Protein AF-A0A7S3NF48-F1 (afdb_monomer_lite)

Radius of gyration: 20.74 Å; chains: 1; bounding box: 50×30×53 Å

Foldseek 3Di:
DVLVVVLVVLVVVLVVCVVVVHDPPVSVVSVVVSVVSVVVVVLVVLCVDPVSVVVSVVVVVVVVVCPVVVVVVLVVLLVQLVVLQVVQVVDPPPDRPQDPDSVSSSVQSVCVVVVNPD

Organism: NCBI:txid151035

pLDDT: mean 82.54, std 8.59, range [55.53, 95.12]

Sequence (118 aa):
NMVDLMSLLFNLIIIIADLAGMYEQDLTSLMGIAVLFVWLKLFYFGRIFLSTAAMIRMVIEITYDMKYFLLILLLAIAGFGNCYYILASTDTSGGFFTGSTFWNAFIYSYNQSLGNFD

Secondary structure (DSSP, 8-state):
-HHHHHHHHHHHHHHHHHHTT--HHHHHHHHHHHHHHHHHHHHHHHTTSHHHHHHHHHHHHHHHHHHHHHHHHHHHHHHHHHHHHHHHHH--SSS-TT-SSHHHHHHHHHHHHTT---

Structure (mmCIF, N/CA/C/O backbone):
data_AF-A0A7S3NF48-F1
#
_entry.id   AF-A0A7S3NF48-F1
#
loop_
_atom_site.group_PDB
_atom_site.id
_atom_site.type_symbol
_atom_site.label_atom_id
_atom_site.label_alt_id
_atom_site.label_comp_id
_atom_site.label_asym_id
_atom_site.label_entity_id
_atom_site.label_seq_id
_atom_site.pdbx_PDB_ins_code
_atom_site.Cartn_x
_atom_site.Cartn_y
_atom_site.Cartn_z
_atom_site.occupancy
_atom_site.B_iso_or_equiv
_atom_site.auth_seq_id
_atom_site.auth_comp_id
_atom_site.auth_asym_id
_atom_site.auth_atom_id
_atom_site.pdbx_PDB_model_num
ATOM 1 N N . ASN A 1 1 ? -16.454 4.860 9.060 1.00 66.31 1 ASN A N 1
ATOM 2 C CA . ASN A 1 1 ? -16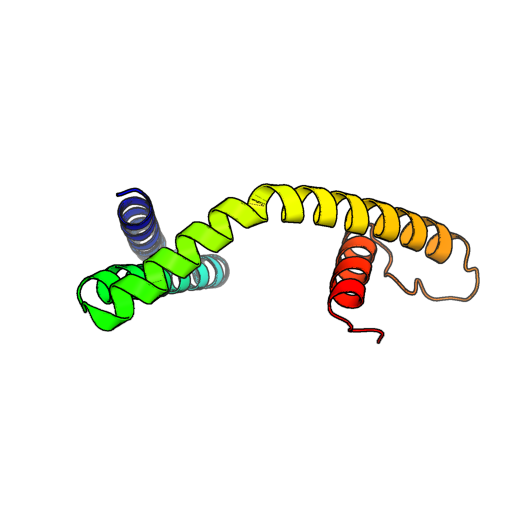.776 3.431 8.874 1.00 66.31 1 ASN A CA 1
ATOM 3 C C . ASN A 1 1 ? -16.634 3.025 7.397 1.00 66.31 1 ASN A C 1
ATOM 5 O O . ASN A 1 1 ? -17.557 2.466 6.826 1.00 66.31 1 ASN A O 1
ATOM 9 N N . MET A 1 2 ? -15.510 3.355 6.738 1.00 74.19 2 MET A N 1
ATOM 10 C CA . MET A 1 2 ? -15.376 3.153 5.280 1.00 74.19 2 MET A CA 1
ATOM 11 C C . MET A 1 2 ? -14.974 1.718 4.921 1.00 74.19 2 MET A C 1
ATOM 13 O O . MET A 1 2 ? -15.533 1.154 3.994 1.00 74.19 2 MET A O 1
ATOM 17 N N . VAL A 1 3 ? -14.072 1.096 5.690 1.00 74.38 3 VAL A N 1
ATOM 18 C CA . VAL A 1 3 ? -13.641 -0.301 5.469 1.00 74.38 3 VAL A CA 1
ATOM 19 C C . VAL A 1 3 ? -14.810 -1.286 5.597 1.00 74.38 3 VAL A C 1
ATOM 21 O O . VAL A 1 3 ? -14.917 -2.230 4.823 1.00 74.38 3 VAL A O 1
ATOM 24 N N . ASP A 1 4 ? -15.722 -1.030 6.533 1.00 77.00 4 ASP A N 1
ATOM 25 C CA . ASP A 1 4 ? -16.916 -1.850 6.749 1.00 77.00 4 ASP A CA 1
ATOM 26 C C . ASP A 1 4 ? -17.918 -1.728 5.587 1.00 77.00 4 ASP A C 1
ATOM 28 O O . ASP A 1 4 ? -18.419 -2.732 5.086 1.00 77.00 4 ASP A O 1
ATOM 32 N N . LEU A 1 5 ? -18.127 -0.503 5.086 1.00 79.69 5 LEU A N 1
ATOM 33 C CA . LEU A 1 5 ? -18.945 -0.242 3.899 1.00 79.69 5 LEU A CA 1
ATOM 34 C C . LEU A 1 5 ? -18.374 -0.950 2.660 1.00 79.69 5 LEU A C 1
ATOM 36 O O . LEU A 1 5 ? -19.122 -1.578 1.918 1.00 79.69 5 LEU A O 1
ATOM 40 N N . MET A 1 6 ? -17.052 -0.892 2.463 1.00 79.50 6 MET A N 1
ATOM 41 C CA . MET A 1 6 ? -16.389 -1.569 1.343 1.00 79.50 6 MET A CA 1
ATOM 42 C C . MET A 1 6 ? -16.556 -3.088 1.441 1.00 79.50 6 MET A C 1
ATOM 44 O O . MET A 1 6 ? -16.927 -3.723 0.460 1.00 79.50 6 MET A O 1
ATOM 48 N N . SER A 1 7 ? -16.357 -3.674 2.626 1.00 81.00 7 SER A N 1
ATOM 49 C CA . SER A 1 7 ? -16.541 -5.116 2.834 1.00 81.00 7 SER A CA 1
ATOM 50 C C . SER A 1 7 ? -17.983 -5.565 2.559 1.00 81.00 7 SER A C 1
ATOM 52 O O . SER A 1 7 ? -18.187 -6.589 1.908 1.00 81.00 7 SER A O 1
ATOM 54 N N . LEU A 1 8 ? -18.984 -4.791 2.991 1.00 82.50 8 LEU A N 1
ATOM 55 C CA . LEU A 1 8 ? -20.395 -5.072 2.703 1.00 82.50 8 LEU A CA 1
ATOM 56 C C . LEU A 1 8 ? -20.707 -4.987 1.204 1.00 82.50 8 LEU A C 1
ATOM 58 O O . LEU A 1 8 ? -21.354 -5.887 0.672 1.00 82.50 8 LEU A O 1
ATOM 62 N N . LEU A 1 9 ? -20.217 -3.951 0.517 1.00 83.94 9 LEU A N 1
ATOM 63 C CA . LEU A 1 9 ? -20.427 -3.781 -0.923 1.00 83.94 9 LEU A CA 1
ATOM 64 C C . LEU A 1 9 ? -19.779 -4.912 -1.731 1.00 83.94 9 LEU A C 1
ATOM 66 O O . LEU A 1 9 ? -20.430 -5.469 -2.608 1.00 83.94 9 LEU A O 1
ATOM 70 N N . PHE A 1 10 ? -18.543 -5.303 -1.409 1.00 82.25 10 PHE A N 1
ATOM 71 C CA . PHE A 1 10 ? -17.850 -6.387 -2.114 1.00 82.25 10 PHE A CA 1
ATOM 72 C C . PHE A 1 10 ? -18.547 -7.741 -1.947 1.00 82.25 10 PHE A C 1
ATOM 74 O O . PHE A 1 10 ? -18.748 -8.442 -2.935 1.00 82.25 10 PHE A O 1
ATOM 81 N N . ASN A 1 11 ? -18.968 -8.095 -0.729 1.00 83.44 11 ASN A N 1
ATOM 82 C CA . ASN A 1 11 ? -19.701 -9.346 -0.505 1.00 83.44 11 ASN A CA 1
ATOM 83 C C . ASN A 1 11 ? -21.063 -9.345 -1.218 1.00 83.44 11 ASN A C 1
ATOM 85 O O . ASN A 1 11 ? -21.469 -10.361 -1.773 1.00 83.44 11 ASN A O 1
ATOM 89 N N . LEU A 1 12 ? -21.750 -8.200 -1.251 1.00 84.62 12 LEU A N 1
ATOM 90 C CA . LEU A 1 12 ? -23.035 -8.065 -1.935 1.00 84.62 12 LEU A CA 1
ATOM 91 C C . LEU A 1 12 ? -22.884 -8.182 -3.461 1.00 84.62 12 LEU A C 1
ATOM 93 O O . LEU A 1 12 ? -23.688 -8.858 -4.098 1.00 84.62 12 LEU A O 1
ATOM 97 N N . ILE A 1 13 ? -21.829 -7.598 -4.039 1.00 85.12 13 ILE A N 1
ATOM 98 C CA . ILE A 1 13 ? -21.501 -7.745 -5.466 1.00 85.12 13 ILE A CA 1
ATOM 99 C C . ILE A 1 13 ? -21.207 -9.209 -5.811 1.00 85.12 13 ILE A C 1
ATOM 101 O O . ILE A 1 13 ? -21.704 -9.690 -6.824 1.00 85.12 13 ILE A O 1
ATOM 105 N N . ILE A 1 14 ? -20.459 -9.925 -4.963 1.00 85.06 14 ILE A N 1
ATOM 106 C CA . ILE A 1 14 ? -20.172 -11.355 -5.164 1.00 85.06 14 ILE A CA 1
ATOM 107 C C . ILE A 1 14 ? -21.469 -12.167 -5.198 1.00 85.06 14 ILE A C 1
ATOM 109 O O . ILE A 1 14 ? -21.667 -12.940 -6.127 1.00 85.06 14 ILE A O 1
ATOM 113 N N . ILE A 1 15 ? -22.374 -11.956 -4.237 1.00 84.38 15 ILE A N 1
ATOM 114 C CA . ILE A 1 15 ? -23.649 -12.691 -4.169 1.00 84.38 15 ILE A CA 1
ATOM 115 C C . ILE A 1 15 ? -24.530 -12.396 -5.392 1.00 84.38 15 ILE A C 1
ATOM 117 O O . ILE A 1 15 ? -25.161 -13.303 -5.927 1.00 84.38 15 ILE A O 1
ATOM 121 N N . ILE A 1 16 ? -24.576 -11.143 -5.861 1.00 85.44 16 ILE A N 1
ATOM 122 C CA . ILE A 1 16 ? -25.340 -10.785 -7.068 1.00 85.44 16 ILE A CA 1
ATOM 123 C C . ILE A 1 16 ? -24.726 -11.423 -8.320 1.00 85.44 16 ILE A C 1
ATOM 125 O O . ILE A 1 16 ? -25.463 -11.921 -9.168 1.00 85.44 16 ILE A O 1
ATOM 129 N N . ALA A 1 17 ? -23.400 -11.406 -8.447 1.00 83.94 17 ALA A N 1
ATOM 130 C CA . ALA A 1 17 ? -22.697 -11.979 -9.593 1.00 83.94 17 ALA A CA 1
ATOM 131 C C . ALA A 1 17 ? -22.811 -13.514 -9.640 1.00 83.94 17 ALA A C 1
ATOM 133 O O . ALA A 1 17 ? -22.960 -14.077 -10.726 1.00 83.94 17 ALA A O 1
ATOM 134 N N . ASP A 1 18 ? -22.823 -14.164 -8.474 1.00 83.56 18 ASP A N 1
ATOM 135 C CA . ASP A 1 18 ? -23.105 -15.595 -8.322 1.00 83.56 18 ASP A CA 1
ATOM 136 C C . ASP A 1 18 ? -24.551 -15.923 -8.740 1.00 83.56 18 ASP A C 1
ATOM 138 O O . ASP A 1 18 ? -24.787 -16.801 -9.569 1.00 83.56 18 ASP A O 1
ATOM 142 N N . LEU A 1 19 ? -25.530 -15.126 -8.286 1.00 84.25 19 LEU A N 1
ATOM 143 C CA . LEU A 1 19 ? -26.941 -15.283 -8.667 1.00 84.25 19 LEU A CA 1
ATOM 144 C C . LEU A 1 19 ? -27.188 -15.052 -10.173 1.00 84.25 19 LEU A C 1
ATOM 146 O O . LEU A 1 19 ? -28.093 -15.651 -10.753 1.00 84.25 19 LEU A O 1
ATOM 150 N N . ALA A 1 20 ? -26.403 -14.179 -10.808 1.00 85.00 20 ALA A N 1
ATOM 151 C CA . ALA A 1 20 ? -26.490 -13.872 -12.235 1.00 85.00 20 ALA A CA 1
ATOM 152 C C . ALA A 1 20 ? -25.824 -14.930 -13.141 1.00 85.00 20 ALA A C 1
ATOM 154 O O . ALA A 1 20 ? -25.919 -14.816 -14.364 1.00 85.00 20 ALA A O 1
ATOM 155 N N . GLY A 1 21 ? -25.164 -15.946 -12.570 1.00 78.44 21 GLY A N 1
ATOM 156 C CA . GLY A 1 21 ? -24.517 -17.024 -13.322 1.00 78.44 21 GLY A CA 1
ATOM 157 C C . GLY A 1 21 ? -23.259 -16.588 -14.079 1.00 78.44 21 GLY A C 1
ATOM 158 O O . GLY A 1 21 ? -22.978 -17.118 -15.155 1.00 78.44 21 GLY A O 1
ATOM 159 N N . MET A 1 22 ? -22.522 -15.595 -13.565 1.00 76.38 22 MET A N 1
ATOM 160 C CA . MET A 1 22 ? -21.254 -15.167 -14.167 1.00 76.38 22 MET A CA 1
ATOM 161 C C . MET A 1 22 ? -20.172 -16.259 -14.048 1.00 76.38 22 MET A C 1
ATOM 163 O O . MET A 1 22 ? -20.166 -17.045 -13.107 1.00 76.38 22 MET A O 1
ATOM 167 N N . TYR A 1 23 ? -19.245 -16.305 -15.013 1.00 65.44 23 TYR A N 1
ATOM 168 C CA . TYR A 1 23 ? -18.157 -17.292 -15.075 1.00 65.44 23 TYR A CA 1
ATOM 169 C C . TYR A 1 23 ? -17.254 -17.273 -13.822 1.00 65.44 23 TYR A C 1
ATOM 171 O O . TYR A 1 23 ? -16.831 -16.212 -13.361 1.00 65.44 23 TYR A O 1
ATOM 179 N N . GLU A 1 24 ? -16.881 -18.461 -13.329 1.00 69.94 24 GLU A N 1
ATOM 180 C CA . GLU A 1 24 ? -16.141 -18.665 -12.066 1.00 69.94 24 GLU A CA 1
ATOM 181 C C . GLU A 1 24 ? -14.755 -17.983 -12.006 1.00 69.94 24 GLU A C 1
ATOM 183 O O . GLU A 1 24 ? -14.257 -17.663 -10.922 1.00 69.94 24 GLU A O 1
ATOM 188 N N . GLN A 1 25 ? -14.111 -17.734 -13.152 1.00 71.19 25 GLN A N 1
ATOM 189 C CA . GLN A 1 25 ? -12.716 -17.281 -13.188 1.00 71.19 25 GLN A CA 1
ATOM 190 C C . GLN A 1 25 ? -12.544 -15.807 -12.772 1.00 71.19 25 GLN A C 1
ATOM 192 O O . GLN A 1 25 ? -11.654 -15.495 -11.977 1.00 71.19 25 GLN A O 1
ATOM 197 N N . ASP A 1 26 ? -13.431 -14.914 -13.221 1.00 72.50 26 ASP A N 1
ATOM 198 C CA . ASP A 1 26 ? -13.413 -13.496 -12.820 1.00 72.50 26 ASP A CA 1
ATOM 199 C C . ASP A 1 26 ? -13.890 -13.316 -11.369 1.00 72.50 26 ASP A C 1
ATOM 201 O O . ASP A 1 26 ? -13.370 -12.486 -10.615 1.00 72.50 26 ASP A O 1
ATOM 205 N N . LEU A 1 27 ? -14.833 -14.161 -10.942 1.00 77.56 27 LEU A N 1
ATOM 206 C CA . LEU A 1 27 ? -15.351 -14.205 -9.575 1.00 77.56 27 LEU A CA 1
ATOM 207 C C . LEU A 1 27 ? -14.277 -14.602 -8.558 1.00 77.56 27 LEU A C 1
ATOM 209 O O . LEU A 1 27 ? -14.205 -14.001 -7.487 1.00 77.56 27 LEU A O 1
ATOM 213 N N . THR A 1 28 ? -13.398 -15.548 -8.899 1.00 80.31 28 THR A N 1
ATOM 214 C CA . THR A 1 28 ? -12.349 -16.037 -7.986 1.00 80.31 28 THR A CA 1
ATOM 215 C C . THR A 1 28 ? -11.392 -14.920 -7.551 1.00 80.31 28 THR A C 1
ATOM 217 O O . THR A 1 28 ? -11.057 -14.803 -6.369 1.00 80.31 28 THR A O 1
ATOM 220 N N . SER A 1 29 ? -10.995 -14.041 -8.478 1.00 82.19 29 SER A N 1
ATOM 221 C CA . SER A 1 29 ? -10.123 -12.896 -8.169 1.00 82.19 29 SER A CA 1
ATOM 222 C C . SER A 1 29 ? -10.817 -11.886 -7.246 1.00 82.19 29 SER A C 1
ATOM 224 O O . SER A 1 29 ? -10.219 -11.398 -6.282 1.00 82.19 29 SER A O 1
ATOM 226 N N . LEU A 1 30 ? -12.103 -11.611 -7.496 1.00 82.06 30 LEU A N 1
ATOM 227 C CA . LEU A 1 30 ? -12.920 -10.714 -6.675 1.00 82.06 30 LEU A CA 1
AT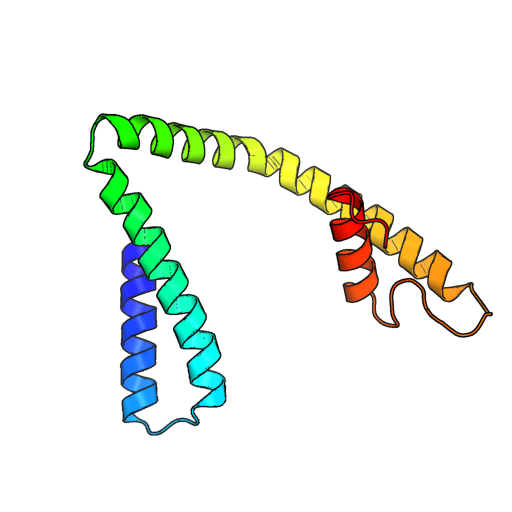OM 228 C C . LEU A 1 30 ? -13.146 -11.283 -5.262 1.00 82.06 30 LEU A C 1
ATOM 230 O O . LEU A 1 30 ? -13.037 -10.554 -4.273 1.00 82.06 30 LEU A O 1
ATOM 234 N N . MET A 1 31 ? -13.407 -12.590 -5.156 1.00 84.00 31 MET A N 1
ATOM 235 C CA . MET A 1 31 ? -13.545 -13.302 -3.882 1.00 84.00 31 MET A CA 1
ATOM 236 C C . MET A 1 31 ? -12.258 -13.227 -3.056 1.00 84.00 31 MET A C 1
ATOM 238 O O . MET A 1 31 ? -12.324 -12.960 -1.855 1.00 84.00 31 MET A O 1
ATOM 242 N N . GLY A 1 32 ? -11.086 -13.375 -3.684 1.00 85.38 32 GLY A N 1
ATOM 243 C CA . GLY A 1 32 ? -9.796 -13.214 -3.005 1.00 85.38 32 GLY A CA 1
ATOM 244 C C . GLY A 1 32 ? -9.635 -11.831 -2.362 1.00 85.38 32 GLY A C 1
ATOM 245 O O . GLY A 1 32 ? -9.244 -11.718 -1.198 1.00 85.38 32 GLY A O 1
ATOM 246 N N . ILE A 1 33 ? -10.021 -10.774 -3.082 1.00 85.00 33 ILE A N 1
ATOM 247 C CA . ILE A 1 33 ? -9.997 -9.397 -2.568 1.00 85.00 33 ILE A CA 1
ATOM 248 C C . ILE A 1 33 ? -10.990 -9.226 -1.409 1.00 85.00 33 ILE A C 1
ATOM 250 O O . ILE A 1 33 ? -10.648 -8.636 -0.381 1.00 85.00 33 ILE A O 1
ATOM 254 N N 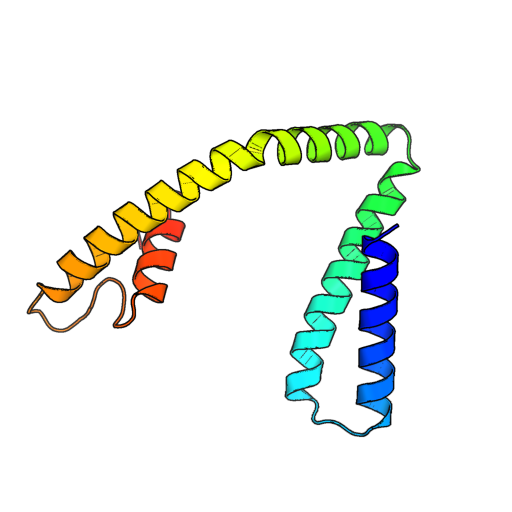. ALA A 1 34 ? -12.206 -9.762 -1.528 1.00 84.62 34 ALA A N 1
ATOM 255 C CA . ALA A 1 34 ? -13.206 -9.677 -0.465 1.00 84.62 34 ALA A CA 1
ATOM 256 C C . ALA A 1 34 ? -12.750 -10.383 0.823 1.00 84.62 34 ALA A C 1
ATOM 258 O O . ALA A 1 34 ? -12.903 -9.827 1.915 1.00 84.62 34 ALA A O 1
ATOM 259 N N . VAL A 1 35 ? -12.120 -11.556 0.705 1.00 86.69 35 VAL A N 1
ATOM 260 C CA . VAL A 1 35 ? -11.533 -12.281 1.842 1.00 86.69 35 VAL A CA 1
ATOM 261 C C . VAL A 1 35 ? -10.444 -11.448 2.524 1.00 86.69 35 VAL A C 1
ATOM 263 O O . VAL A 1 35 ? -10.434 -11.363 3.754 1.00 86.69 35 VAL A O 1
ATOM 266 N N . LEU A 1 36 ? -9.580 -10.760 1.768 1.00 86.19 36 LEU A N 1
ATOM 267 C CA . LEU A 1 36 ? -8.593 -9.841 2.352 1.00 86.19 36 LEU A CA 1
ATOM 268 C C . LEU A 1 36 ? -9.256 -8.730 3.179 1.00 86.19 36 LEU A C 1
ATOM 270 O O . LEU A 1 36 ? -8.812 -8.455 4.294 1.00 86.19 36 LEU A O 1
ATOM 274 N N . PHE A 1 37 ? -10.347 -8.128 2.698 1.00 83.88 37 PHE A N 1
ATOM 275 C CA . PHE A 1 37 ? -11.080 -7.114 3.469 1.00 83.88 37 PHE A CA 1
ATOM 276 C C . PHE A 1 37 ? -11.706 -7.669 4.754 1.00 83.88 37 PHE A C 1
ATOM 278 O O . PHE A 1 37 ? -11.724 -6.974 5.775 1.00 83.88 37 PHE A O 1
ATOM 285 N N . VAL A 1 38 ? -12.180 -8.917 4.742 1.00 83.69 38 VAL A N 1
ATOM 286 C CA . VAL A 1 38 ? -12.682 -9.592 5.951 1.00 83.69 38 VAL A CA 1
ATOM 287 C C . VAL A 1 38 ? -11.557 -9.778 6.976 1.00 83.69 38 VAL A C 1
ATOM 289 O O . VAL A 1 38 ? -11.747 -9.473 8.155 1.00 83.69 38 VAL A O 1
ATOM 292 N N . TRP A 1 39 ? -10.360 -10.179 6.541 1.00 85.62 39 TRP A N 1
ATOM 293 C CA . TRP A 1 39 ? -9.187 -10.265 7.419 1.00 85.62 39 TRP A CA 1
ATOM 294 C C . TRP A 1 39 ? -8.719 -8.895 7.927 1.00 85.62 39 TRP A C 1
ATOM 296 O O . TRP A 1 39 ? -8.364 -8.763 9.097 1.00 85.62 39 TRP A O 1
ATOM 306 N N . LEU A 1 40 ? -8.794 -7.836 7.118 1.00 83.06 40 LEU A N 1
ATOM 307 C CA . LEU A 1 40 ? -8.523 -6.473 7.593 1.00 83.06 40 LEU A CA 1
ATOM 308 C C . LEU A 1 40 ? -9.519 -6.032 8.679 1.00 83.06 40 LEU A C 1
ATOM 310 O O . LEU A 1 40 ? -9.142 -5.362 9.643 1.00 83.06 40 LEU A O 1
ATOM 314 N N . LYS A 1 41 ? -10.783 -6.458 8.582 1.00 80.12 41 LYS A N 1
ATOM 315 C CA . LYS A 1 41 ? -11.800 -6.217 9.616 1.00 80.12 41 LYS A CA 1
ATOM 316 C C . LYS A 1 41 ? -11.497 -6.966 10.920 1.00 80.12 41 LYS A C 1
ATOM 318 O O . LYS A 1 41 ? -11.838 -6.468 11.993 1.00 80.12 41 LYS A O 1
ATOM 323 N N . LEU A 1 42 ? -10.788 -8.095 10.868 1.00 81.69 42 LEU A N 1
ATOM 324 C CA . LEU A 1 42 ? -10.311 -8.789 12.069 1.00 81.69 42 LEU A CA 1
ATOM 325 C C . LEU A 1 42 ? -9.367 -7.907 12.905 1.00 81.69 42 LEU A C 1
ATOM 327 O O . LEU A 1 42 ? -9.510 -7.854 14.127 1.00 81.69 42 LEU A O 1
ATOM 331 N N . PHE A 1 43 ? -8.490 -7.117 12.274 1.00 79.56 43 PHE A N 1
ATOM 332 C CA . PHE A 1 43 ? -7.669 -6.133 12.996 1.00 79.56 43 PHE A CA 1
ATOM 333 C C . PHE A 1 43 ? -8.511 -5.033 13.655 1.00 79.56 43 PHE A C 1
ATOM 335 O O . PHE A 1 43 ? -8.172 -4.570 14.743 1.00 79.56 43 PHE A O 1
ATOM 342 N N . TYR A 1 44 ? -9.642 -4.646 13.056 1.00 78.81 44 TYR A N 1
ATOM 343 C CA . TYR A 1 44 ? -10.573 -3.707 13.687 1.00 78.81 44 TYR A CA 1
ATOM 344 C C . TYR A 1 44 ? -11.210 -4.298 14.953 1.00 78.81 44 TYR A C 1
ATOM 346 O O . TYR A 1 44 ? -11.284 -3.610 15.972 1.00 78.81 44 TYR A O 1
ATOM 354 N N . PHE A 1 45 ? -11.595 -5.579 14.935 1.00 78.00 45 PHE A N 1
ATOM 355 C CA . PHE A 1 45 ? -12.065 -6.277 16.140 1.00 78.00 45 PHE A CA 1
ATOM 356 C C . PHE A 1 45 ? -10.976 -6.391 17.213 1.00 78.00 45 PHE A C 1
ATOM 358 O O . PHE A 1 45 ? -11.271 -6.256 18.401 1.00 78.00 45 PHE A O 1
ATOM 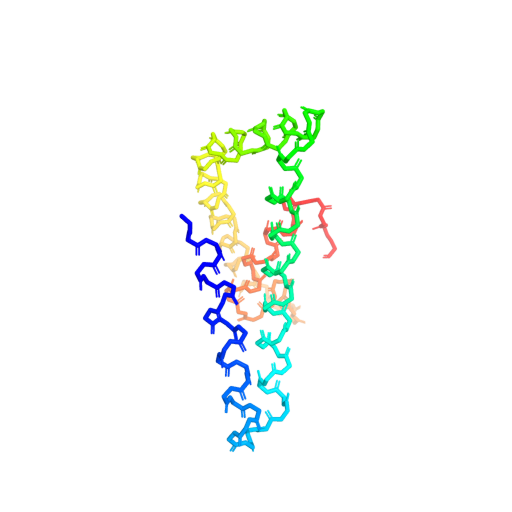365 N N . GLY A 1 46 ? -9.708 -6.529 16.813 1.00 76.69 46 GLY A N 1
ATOM 366 C CA . GLY A 1 46 ? -8.559 -6.505 17.724 1.00 76.69 46 GLY A CA 1
ATOM 367 C C . GLY A 1 46 ? -8.465 -5.234 18.583 1.00 76.69 46 GLY A C 1
ATOM 368 O O . GLY A 1 46 ? -7.898 -5.272 19.672 1.00 76.69 46 GLY A O 1
ATOM 369 N N . ARG A 1 47 ? -9.084 -4.120 18.167 1.00 77.44 47 ARG A N 1
ATOM 370 C CA . ARG A 1 47 ? -9.152 -2.875 18.953 1.00 77.44 47 ARG A CA 1
ATOM 371 C C . ARG A 1 47 ? -9.987 -3.005 20.237 1.00 77.44 47 ARG A C 1
ATOM 373 O O . ARG A 1 47 ? -9.858 -2.156 21.116 1.00 77.44 47 ARG A O 1
ATOM 380 N N . ILE A 1 48 ? -10.840 -4.024 20.355 1.00 84.25 48 ILE A N 1
ATOM 381 C CA . ILE A 1 48 ? -11.675 -4.258 21.546 1.00 84.25 48 ILE A CA 1
ATOM 382 C C . ILE A 1 48 ? -10.814 -4.714 22.737 1.00 84.25 48 ILE A C 1
ATOM 384 O O . ILE A 1 48 ? -11.111 -4.380 23.883 1.00 84.25 48 ILE A O 1
ATOM 388 N N . PHE A 1 49 ? -9.714 -5.428 22.480 1.00 86.00 49 PHE A N 1
ATOM 389 C CA . PHE A 1 49 ? -8.809 -5.901 23.524 1.00 86.00 49 PHE A CA 1
ATOM 390 C C . PHE A 1 49 ? -7.816 -4.806 23.918 1.00 86.00 49 PHE A C 1
ATOM 392 O O . PHE A 1 49 ? -7.062 -4.314 23.082 1.00 86.00 49 PHE A O 1
ATOM 399 N N . LEU A 1 50 ? -7.772 -4.449 25.206 1.00 77.69 50 LEU A N 1
ATOM 400 C CA . LEU A 1 50 ? -6.976 -3.321 25.713 1.00 77.69 50 LEU A CA 1
ATOM 401 C C . LEU A 1 50 ? -5.476 -3.426 25.363 1.00 77.69 50 LEU A C 1
ATOM 403 O O . LEU A 1 50 ? -4.852 -2.425 25.022 1.00 77.69 50 LEU A O 1
ATOM 407 N N . SER A 1 51 ? -4.917 -4.641 25.397 1.00 81.38 51 SER A N 1
ATOM 408 C CA . SER A 1 51 ? -3.511 -4.906 25.055 1.00 81.38 51 SER A CA 1
ATOM 409 C C . SER A 1 51 ? -3.238 -4.754 23.550 1.00 81.38 51 SER A C 1
ATOM 411 O O . SER A 1 51 ? -2.315 -4.044 23.151 1.00 81.38 51 SER A O 1
ATOM 413 N N . THR A 1 52 ? -4.082 -5.339 22.697 1.00 85.56 52 THR A N 1
ATOM 414 C CA . THR A 1 52 ? -3.933 -5.293 21.233 1.00 85.56 52 THR A CA 1
ATOM 415 C C . THR A 1 52 ? -4.280 -3.913 20.658 1.00 85.56 52 THR A C 1
ATOM 417 O O . THR A 1 52 ? -3.701 -3.487 19.659 1.00 85.56 52 THR A O 1
ATOM 420 N N . ALA A 1 53 ? -5.165 -3.159 21.315 1.00 84.94 53 ALA A N 1
ATOM 421 C CA . ALA A 1 53 ? -5.569 -1.821 20.895 1.00 84.94 53 ALA A CA 1
ATOM 422 C C . ALA A 1 53 ? -4.405 -0.821 20.859 1.00 84.94 53 ALA A C 1
ATOM 424 O O . ALA A 1 53 ? -4.365 0.028 19.966 1.00 84.94 53 ALA A O 1
ATOM 425 N N . ALA A 1 54 ? -3.464 -0.912 21.805 1.00 87.50 54 ALA A N 1
ATOM 426 C CA . ALA A 1 54 ? 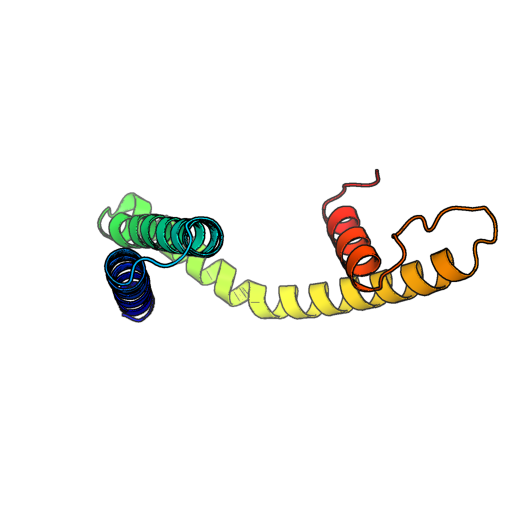-2.275 -0.059 21.824 1.00 87.50 54 ALA A CA 1
ATOM 427 C C . ALA A 1 54 ? -1.359 -0.350 20.625 1.00 87.50 54 ALA A C 1
ATOM 429 O O . ALA A 1 54 ? -0.926 0.577 19.941 1.00 87.50 54 ALA A O 1
ATOM 430 N N . MET A 1 55 ? -1.142 -1.633 20.319 1.00 86.19 55 MET A N 1
ATOM 431 C CA . MET A 1 55 ? -0.349 -2.065 19.166 1.00 86.19 55 MET A CA 1
ATOM 432 C C . MET A 1 55 ? -0.984 -1.613 17.845 1.00 86.19 55 MET A C 1
ATOM 434 O O . MET A 1 55 ? -0.300 -1.044 16.999 1.00 86.19 55 MET A O 1
ATOM 438 N N . ILE A 1 56 ? -2.299 -1.792 17.682 1.00 87.12 56 ILE A N 1
ATOM 439 C CA . ILE A 1 56 ? -3.008 -1.373 16.463 1.00 87.12 56 ILE A CA 1
ATOM 440 C C . ILE A 1 56 ? -2.913 0.143 16.261 1.00 87.12 56 ILE A C 1
ATOM 442 O O . ILE A 1 56 ? -2.660 0.589 15.144 1.00 87.12 56 ILE A O 1
ATOM 446 N N . ARG A 1 57 ? -3.080 0.947 17.322 1.00 86.50 57 ARG A N 1
ATOM 447 C CA . ARG A 1 57 ? -2.905 2.407 17.223 1.00 86.50 57 ARG A CA 1
ATOM 448 C C . ARG A 1 57 ? -1.492 2.761 16.777 1.00 86.50 57 ARG A C 1
ATOM 450 O O . ARG A 1 57 ? -1.351 3.541 15.851 1.00 86.50 57 ARG A O 1
ATOM 457 N N . MET A 1 58 ? -0.474 2.142 17.371 1.00 90.56 58 MET A N 1
ATOM 458 C CA . MET A 1 58 ? 0.920 2.378 16.993 1.00 90.56 58 MET A CA 1
ATOM 459 C C . MET A 1 58 ? 1.182 2.062 15.512 1.00 90.56 58 MET A C 1
ATOM 461 O O . MET A 1 58 ? 1.798 2.867 14.823 1.00 90.56 58 MET A O 1
ATOM 465 N N . VAL A 1 59 ? 0.672 0.935 15.000 1.00 89.88 59 VAL A N 1
ATOM 466 C CA . VAL A 1 59 ? 0.794 0.580 13.573 1.00 89.88 59 VAL A CA 1
ATOM 467 C C . VAL A 1 59 ? 0.130 1.631 12.681 1.00 89.88 59 VAL A C 1
ATOM 469 O O . VAL A 1 59 ? 0.696 2.007 11.655 1.00 89.88 59 VAL A O 1
ATOM 472 N N . ILE A 1 60 ? -1.049 2.125 13.070 1.00 88.00 60 ILE A N 1
ATOM 473 C CA . ILE A 1 60 ? -1.757 3.171 12.325 1.00 88.00 60 ILE A CA 1
ATOM 474 C C . ILE A 1 60 ? -0.935 4.467 12.298 1.00 88.00 60 ILE A C 1
ATOM 476 O O . ILE A 1 60 ? -0.734 5.007 11.213 1.00 88.00 60 ILE A O 1
ATOM 480 N N . GLU A 1 61 ? -0.423 4.931 13.442 1.00 92.50 61 GLU A N 1
ATOM 481 C CA . GLU A 1 61 ? 0.407 6.147 13.523 1.00 92.50 61 GLU A CA 1
ATOM 482 C C . GLU A 1 61 ? 1.666 6.030 12.647 1.00 92.50 61 GLU A C 1
ATOM 484 O O . GLU A 1 61 ? 1.899 6.872 11.782 1.00 92.50 61 GLU A O 1
ATOM 489 N N . ILE A 1 62 ? 2.414 4.924 12.765 1.00 93.31 62 ILE A N 1
ATOM 490 C CA . ILE A 1 62 ? 3.613 4.683 11.944 1.00 93.31 62 ILE A CA 1
ATOM 491 C C . ILE A 1 62 ? 3.258 4.681 10.452 1.00 93.31 62 ILE A C 1
ATOM 493 O O . ILE A 1 62 ? 3.965 5.277 9.642 1.00 93.31 62 ILE A O 1
ATOM 497 N N . THR A 1 63 ? 2.150 4.044 10.067 1.00 90.88 63 THR A N 1
ATOM 498 C CA . THR A 1 63 ? 1.713 4.009 8.662 1.00 90.88 63 THR A CA 1
ATOM 499 C C . THR A 1 63 ? 1.398 5.413 8.138 1.00 90.88 63 THR A C 1
ATOM 501 O O . THR A 1 63 ? 1.744 5.740 7.000 1.00 90.88 63 THR A O 1
ATOM 504 N N . TYR A 1 64 ? 0.777 6.263 8.961 1.00 90.50 64 TYR A N 1
ATOM 505 C CA . TYR A 1 64 ? 0.499 7.651 8.595 1.00 90.50 64 TYR A CA 1
ATOM 506 C C . TYR A 1 64 ? 1.766 8.497 8.459 1.00 90.50 64 TYR A C 1
ATOM 508 O O . TYR A 1 64 ? 1.827 9.330 7.549 1.00 90.50 64 TYR A O 1
ATOM 516 N N . ASP A 1 65 ? 2.772 8.263 9.295 1.00 93.62 65 ASP A N 1
ATOM 517 C CA . ASP A 1 65 ? 4.049 8.977 9.229 1.00 93.62 65 ASP A CA 1
ATOM 518 C C . ASP A 1 65 ? 4.897 8.530 8.026 1.00 93.62 65 ASP A C 1
ATOM 520 O O . ASP A 1 65 ? 5.540 9.349 7.362 1.00 93.62 65 ASP A O 1
ATOM 524 N N . MET A 1 66 ? 4.837 7.246 7.660 1.00 94.50 66 MET A N 1
ATOM 525 C CA . MET A 1 66 ? 5.604 6.678 6.543 1.00 94.50 66 MET A CA 1
ATOM 526 C C . MET A 1 66 ? 5.138 7.122 5.154 1.00 94.50 66 MET A C 1
ATOM 528 O O . MET A 1 66 ? 5.884 6.955 4.189 1.00 94.50 66 MET A O 1
ATOM 532 N N . LYS A 1 67 ? 3.955 7.732 5.010 1.00 92.69 67 LYS A N 1
ATOM 533 C CA . LYS A 1 67 ? 3.401 8.105 3.693 1.00 92.69 67 LYS A CA 1
ATOM 534 C C . LYS A 1 67 ? 4.332 8.998 2.858 1.00 92.69 67 LYS A C 1
ATOM 536 O O . LYS A 1 67 ? 4.436 8.811 1.649 1.00 92.69 67 LYS A O 1
ATOM 541 N N . TYR A 1 68 ? 5.024 9.950 3.489 1.00 93.44 68 TYR A N 1
ATOM 542 C CA . TYR A 1 68 ? 5.936 10.857 2.785 1.00 93.44 68 TYR A CA 1
ATOM 543 C C . TYR A 1 68 ? 7.230 10.148 2.384 1.00 93.44 68 TYR A C 1
ATOM 545 O O . TYR A 1 68 ? 7.720 10.339 1.273 1.00 93.44 68 TYR A O 1
ATOM 553 N N . PHE A 1 69 ? 7.746 9.287 3.262 1.00 93.69 69 PHE A N 1
ATOM 554 C CA . PHE A 1 69 ? 8.904 8.452 2.967 1.00 93.69 69 PHE A CA 1
ATOM 555 C C . PHE A 1 69 ? 8.619 7.493 1.804 1.00 93.69 69 PHE A C 1
ATOM 557 O O . PHE A 1 69 ? 9.419 7.410 0.877 1.00 93.69 69 PHE A O 1
ATOM 564 N N . LEU A 1 70 ? 7.453 6.839 1.800 1.00 92.75 70 LEU A N 1
ATOM 565 C CA . LEU A 1 70 ? 7.031 5.942 0.721 1.00 92.75 70 LEU A CA 1
ATOM 566 C C . LEU A 1 70 ? 6.936 6.653 -0.633 1.00 92.75 70 LEU A C 1
ATOM 568 O O . LEU A 1 70 ? 7.289 6.062 -1.649 1.00 92.75 70 LEU A O 1
ATOM 572 N N . LEU A 1 71 ? 6.509 7.919 -0.660 1.00 94.19 71 LEU A N 1
ATOM 573 C CA . LEU A 1 71 ? 6.481 8.712 -1.892 1.00 94.19 71 LEU A CA 1
ATOM 574 C C . LEU A 1 71 ? 7.900 8.937 -2.431 1.00 94.19 71 LEU A C 1
ATOM 576 O O . LEU A 1 71 ? 8.158 8.700 -3.611 1.00 94.19 71 LEU A O 1
ATOM 580 N N . ILE A 1 72 ? 8.833 9.342 -1.567 1.00 95.12 72 ILE A N 1
ATOM 581 C CA . ILE A 1 72 ? 10.240 9.541 -1.948 1.00 95.12 72 ILE A CA 1
ATOM 582 C C . ILE A 1 72 ? 10.864 8.217 -2.408 1.00 95.12 72 ILE A C 1
ATOM 584 O O . ILE A 1 72 ? 11.552 8.182 -3.427 1.00 95.12 72 ILE A O 1
ATOM 588 N N . LEU A 1 73 ? 10.583 7.120 -1.702 1.00 92.38 73 LEU A N 1
ATOM 589 C CA . LEU A 1 73 ? 11.036 5.781 -2.068 1.00 92.38 73 LEU A CA 1
ATOM 590 C C . LEU A 1 73 ? 10.499 5.361 -3.444 1.00 92.38 73 LEU A C 1
ATOM 592 O O . LEU A 1 73 ? 11.254 4.842 -4.260 1.00 92.38 73 LEU A O 1
ATOM 596 N N . LEU A 1 74 ? 9.225 5.632 -3.735 1.00 93.25 74 LEU A N 1
ATOM 597 C CA . LEU A 1 74 ? 8.618 5.333 -5.032 1.00 93.25 74 LEU A CA 1
ATOM 598 C C . LEU A 1 74 ? 9.274 6.130 -6.164 1.00 93.25 74 LEU A C 1
ATOM 600 O O . LEU A 1 74 ? 9.532 5.569 -7.227 1.00 93.25 74 LEU A O 1
ATOM 604 N N . LEU A 1 75 ? 9.597 7.408 -5.936 1.00 93.56 75 LEU A N 1
ATOM 605 C CA . LEU A 1 75 ? 10.358 8.211 -6.899 1.00 93.56 75 LEU A CA 1
ATOM 606 C C . LEU A 1 75 ? 11.764 7.646 -7.124 1.00 93.56 75 LEU A C 1
ATOM 608 O O . LEU A 1 75 ? 12.218 7.587 -8.266 1.00 93.56 75 LEU A O 1
ATOM 612 N N . ALA A 1 76 ? 12.433 7.193 -6.062 1.00 92.75 76 ALA A N 1
ATOM 613 C CA . ALA A 1 76 ? 13.740 6.556 -6.175 1.00 92.75 76 ALA A CA 1
ATOM 614 C C . ALA A 1 76 ? 13.660 5.259 -7.000 1.00 92.75 76 ALA A C 1
ATOM 616 O O . ALA A 1 76 ? 14.403 5.117 -7.970 1.00 92.75 76 ALA A O 1
ATOM 617 N N . ILE A 1 77 ? 12.720 4.358 -6.688 1.00 92.75 77 ILE A N 1
ATOM 618 C CA . ILE A 1 77 ? 12.504 3.104 -7.435 1.00 92.75 77 ILE A CA 1
ATOM 619 C C . ILE A 1 77 ? 12.142 3.392 -8.897 1.00 92.75 77 ILE A C 1
ATOM 621 O O . ILE A 1 77 ? 12.651 2.729 -9.795 1.00 92.75 77 ILE A O 1
ATOM 625 N N . ALA A 1 78 ? 11.316 4.407 -9.170 1.00 90.88 78 ALA A N 1
ATOM 626 C CA . ALA A 1 78 ? 10.994 4.810 -10.538 1.00 90.88 78 ALA A CA 1
ATOM 627 C C . ALA A 1 78 ? 12.227 5.332 -11.294 1.00 90.88 78 ALA A C 1
ATOM 629 O O . ALA A 1 78 ? 12.410 5.011 -12.469 1.00 90.88 78 ALA A O 1
ATOM 630 N N . GLY A 1 79 ? 13.082 6.117 -10.632 1.00 90.75 79 GLY A N 1
ATOM 631 C CA . GLY A 1 79 ? 14.340 6.599 -11.200 1.00 90.75 79 GLY A CA 1
ATOM 632 C C . GLY A 1 79 ? 15.288 5.452 -11.550 1.00 90.75 79 GLY A C 1
ATOM 633 O O . GLY A 1 79 ? 15.734 5.348 -12.692 1.00 90.75 79 GLY A O 1
ATOM 634 N N . PHE A 1 80 ? 15.535 4.545 -10.602 1.00 88.75 80 PHE A N 1
ATOM 635 C CA . PHE A 1 80 ? 16.383 3.371 -10.826 1.00 88.75 80 PHE A CA 1
ATOM 636 C C . PHE A 1 80 ? 15.791 2.407 -11.863 1.00 88.75 80 PHE A C 1
ATOM 638 O O . PHE A 1 80 ? 16.514 1.960 -12.752 1.00 88.75 80 PHE A O 1
ATOM 645 N N . GLY A 1 81 ? 14.480 2.155 -11.831 1.00 88.81 81 GLY A N 1
ATOM 646 C CA . GLY A 1 81 ? 13.780 1.339 -12.826 1.00 88.81 81 GLY A CA 1
ATOM 647 C C . GLY A 1 81 ? 13.924 1.879 -14.254 1.00 88.81 81 GLY A C 1
ATOM 648 O O . GLY A 1 81 ? 14.181 1.105 -15.175 1.00 88.81 81 GLY A O 1
ATOM 649 N N . ASN A 1 82 ? 13.849 3.203 -14.445 1.00 88.50 82 ASN A N 1
ATOM 650 C CA . ASN A 1 82 ? 14.114 3.833 -15.745 1.00 88.50 82 ASN A CA 1
ATOM 651 C C . ASN A 1 82 ? 15.567 3.633 -16.200 1.00 88.50 82 ASN A C 1
ATOM 653 O O . ASN A 1 82 ? 15.803 3.283 -17.357 1.00 88.50 82 ASN A O 1
ATOM 657 N N . CYS A 1 83 ? 16.540 3.809 -15.301 1.00 86.38 83 CYS A N 1
ATOM 658 C CA . CYS A 1 83 ? 17.948 3.556 -15.610 1.00 86.38 83 CYS A CA 1
ATOM 659 C C . CYS A 1 83 ? 18.181 2.100 -16.040 1.00 86.38 83 CYS A C 1
ATOM 661 O O . CYS A 1 83 ? 18.847 1.858 -17.047 1.00 86.38 83 CYS A O 1
ATOM 663 N N . TYR A 1 84 ? 17.596 1.133 -15.325 1.00 84.94 84 TYR A N 1
ATOM 664 C CA . TYR A 1 84 ? 17.712 -0.283 -15.673 1.00 84.94 84 TYR A CA 1
ATOM 665 C C . TYR A 1 84 ? 17.028 -0.634 -16.993 1.00 84.94 84 TYR A C 1
ATOM 667 O O . TYR A 1 84 ? 17.545 -1.463 -17.736 1.00 84.94 84 TYR A O 1
ATOM 675 N N . TYR A 1 85 ? 15.902 0.001 -17.317 1.00 84.81 85 TYR A N 1
ATOM 676 C CA . TYR A 1 85 ? 15.238 -0.186 -18.607 1.00 84.81 85 TYR A CA 1
ATOM 677 C C . TYR A 1 85 ? 16.124 0.273 -19.778 1.00 84.81 85 TYR A C 1
ATOM 679 O O . TYR A 1 85 ? 16.303 -0.467 -20.746 1.00 84.81 85 TYR A O 1
ATOM 687 N N . ILE A 1 86 ? 16.747 1.453 -19.667 1.00 84.69 86 ILE A N 1
ATOM 688 C CA . ILE A 1 86 ? 17.679 1.969 -20.685 1.00 84.69 86 ILE A CA 1
ATOM 689 C C . ILE A 1 86 ? 18.897 1.046 -20.813 1.00 84.69 86 ILE A C 1
ATOM 691 O O . ILE A 1 86 ? 19.285 0.684 -21.928 1.00 84.69 86 ILE A O 1
ATOM 695 N N . LEU A 1 87 ? 19.471 0.620 -19.685 1.00 82.94 87 LEU A N 1
ATOM 696 C CA . LEU A 1 87 ? 20.633 -0.267 -19.677 1.00 82.94 87 LEU A CA 1
ATOM 697 C C . LEU A 1 87 ? 20.319 -1.618 -20.334 1.00 82.94 87 LEU A C 1
ATOM 699 O O . LEU A 1 87 ? 21.053 -2.048 -21.220 1.00 82.94 87 LEU A O 1
ATOM 703 N N . ALA A 1 88 ? 19.193 -2.237 -19.972 1.00 79.62 88 ALA A N 1
ATOM 704 C CA . ALA A 1 88 ? 18.753 -3.505 -20.551 1.00 79.62 88 ALA A CA 1
ATOM 705 C C . ALA A 1 88 ? 18.442 -3.391 -22.052 1.00 79.62 88 ALA A C 1
ATOM 707 O O . ALA A 1 88 ? 18.663 -4.341 -22.792 1.00 79.62 88 ALA A O 1
ATOM 708 N N . SER A 1 89 ? 17.978 -2.227 -22.522 1.00 75.12 89 SER A N 1
ATOM 709 C CA . SER A 1 89 ? 17.738 -1.987 -23.954 1.00 75.12 89 SER A CA 1
ATOM 710 C C . SER A 1 89 ? 19.008 -1.828 -24.795 1.00 75.12 89 SER A C 1
ATOM 712 O O . SER A 1 89 ? 18.951 -1.947 -26.017 1.00 75.12 89 SER A O 1
ATOM 714 N N . THR A 1 90 ? 20.146 -1.561 -24.151 1.00 76.56 90 THR A N 1
ATOM 715 C CA . THR A 1 90 ? 21.445 -1.398 -24.824 1.00 76.56 90 THR A CA 1
ATOM 716 C C . THR A 1 90 ? 22.183 -2.735 -24.964 1.00 76.56 90 THR A C 1
ATOM 718 O O . THR A 1 90 ? 23.108 -2.854 -25.769 1.00 76.56 90 THR A O 1
ATOM 721 N N . ASP A 1 91 ? 21.773 -3.755 -24.207 1.00 70.81 91 ASP A N 1
ATOM 722 C CA . ASP A 1 91 ? 22.384 -5.076 -24.255 1.00 70.81 91 ASP A CA 1
ATOM 723 C C . ASP A 1 91 ? 21.966 -5.820 -25.534 1.00 70.81 91 ASP A C 1
ATOM 725 O O . ASP A 1 91 ? 20.803 -6.151 -25.759 1.00 70.81 91 ASP A O 1
ATOM 729 N N . THR A 1 92 ? 22.940 -6.067 -26.408 1.00 62.19 92 THR A N 1
ATOM 730 C CA . THR A 1 92 ? 22.765 -6.797 -27.676 1.00 62.19 92 THR A CA 1
ATOM 731 C C . THR A 1 92 ? 22.841 -8.320 -27.484 1.00 62.19 92 THR A C 1
ATOM 733 O O . THR A 1 92 ? 22.610 -9.077 -28.430 1.00 62.19 92 THR A O 1
ATOM 736 N N . SER A 1 93 ? 23.104 -8.782 -26.256 1.00 58.75 93 SER A N 1
ATOM 737 C CA . SER A 1 93 ? 23.327 -10.183 -25.878 1.00 58.75 93 SER A CA 1
ATOM 738 C C . SER A 1 93 ? 22.031 -10.914 -25.496 1.00 58.75 93 SER A C 1
ATOM 740 O O . SER A 1 93 ? 21.920 -11.469 -24.414 1.00 58.75 93 SER A O 1
ATOM 742 N N . GLY A 1 94 ? 21.027 -10.931 -26.376 1.00 55.53 94 GLY A N 1
ATOM 743 C CA . GLY A 1 94 ? 19.960 -11.946 -26.352 1.00 55.53 94 GLY A CA 1
ATOM 744 C C . GLY A 1 94 ? 19.293 -12.251 -24.997 1.00 55.53 94 GLY A C 1
ATOM 745 O O . GLY A 1 94 ? 19.180 -13.418 -24.634 1.00 55.53 94 GLY A O 1
ATOM 746 N N . GLY A 1 95 ? 18.815 -11.230 -24.280 1.00 58.94 95 GLY A N 1
ATOM 747 C CA . GLY A 1 95 ? 17.941 -11.395 -23.115 1.00 58.94 95 GLY A CA 1
ATOM 748 C C . GLY A 1 95 ? 17.834 -10.115 -22.292 1.00 58.94 95 GLY A C 1
ATOM 749 O O . GLY A 1 95 ? 18.803 -9.692 -21.678 1.00 58.94 95 GLY A O 1
ATOM 750 N N . PHE A 1 96 ? 16.657 -9.485 -22.250 1.00 63.41 96 PHE A N 1
ATOM 751 C CA . PHE A 1 96 ? 16.442 -8.337 -21.366 1.00 63.41 96 PHE A CA 1
ATOM 752 C C . PHE A 1 96 ? 16.515 -8.803 -19.906 1.00 63.41 96 PHE A C 1
ATOM 754 O O . PHE A 1 96 ? 15.590 -9.467 -19.438 1.00 63.41 96 PHE A O 1
ATOM 761 N N . PHE A 1 97 ? 17.567 -8.414 -19.181 1.00 66.69 97 PHE A N 1
ATOM 762 C CA . PHE A 1 97 ? 17.753 -8.703 -17.748 1.00 66.69 97 PHE A CA 1
ATOM 763 C C . PHE A 1 97 ? 16.547 -8.284 -16.887 1.00 66.69 97 PHE A C 1
ATOM 765 O O . PHE A 1 97 ? 16.213 -8.925 -15.901 1.00 66.69 97 PHE A O 1
ATOM 772 N N . THR A 1 98 ? 15.837 -7.235 -17.306 1.00 65.00 98 THR A N 1
ATOM 773 C CA . THR A 1 98 ? 14.656 -6.695 -16.623 1.00 65.00 98 THR A CA 1
ATOM 774 C C . THR A 1 98 ? 13.324 -7.032 -17.304 1.00 65.00 98 THR A C 1
ATOM 776 O O . THR A 1 98 ? 12.274 -6.565 -16.864 1.00 65.00 98 THR A O 1
ATOM 779 N N . GL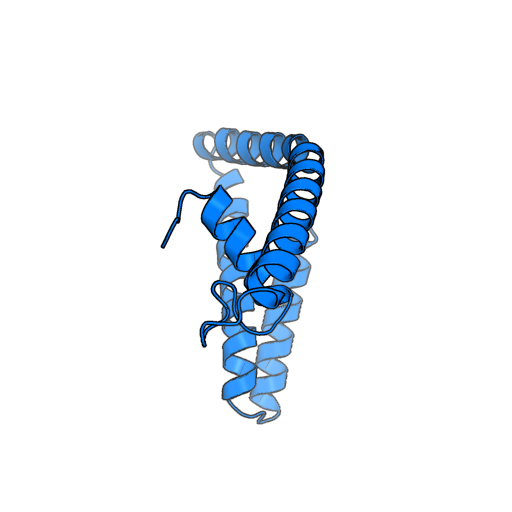Y A 1 99 ? 13.328 -7.855 -18.361 1.00 64.56 99 GLY A N 1
ATOM 780 C CA . GLY A 1 99 ? 12.164 -8.143 -19.207 1.00 64.56 99 GLY A CA 1
ATOM 781 C C . GLY A 1 99 ? 11.885 -7.080 -20.285 1.00 64.56 99 GLY A C 1
ATOM 782 O O . GLY A 1 99 ? 12.458 -5.997 -20.291 1.00 64.56 99 GLY A O 1
ATOM 783 N N . SER A 1 100 ? 10.985 -7.381 -21.227 1.00 68.12 100 SER A N 1
ATOM 784 C CA . SER A 1 100 ? 10.700 -6.522 -22.396 1.00 68.12 100 SER A CA 1
ATOM 785 C C . SER A 1 100 ? 9.834 -5.288 -22.103 1.00 68.12 100 SER A C 1
ATOM 787 O O . SER A 1 100 ? 9.586 -4.484 -22.998 1.00 68.12 100 SER A O 1
ATOM 789 N N . THR A 1 101 ? 9.319 -5.146 -20.878 1.00 80.00 101 THR A N 1
ATOM 790 C CA . THR A 1 101 ? 8.313 -4.134 -20.521 1.00 80.00 101 THR A CA 1
ATOM 791 C C . THR A 1 101 ? 8.810 -3.267 -19.370 1.00 80.00 101 THR A C 1
ATOM 793 O O . THR A 1 101 ? 9.333 -3.788 -18.387 1.00 80.00 101 THR A O 1
ATOM 796 N N . PHE A 1 102 ? 8.565 -1.954 -19.441 1.00 81.44 102 PHE A N 1
ATOM 797 C CA . PHE A 1 102 ? 8.894 -0.985 -18.383 1.00 81.44 102 PHE A CA 1
ATOM 798 C C . PHE A 1 102 ? 8.430 -1.427 -16.981 1.00 81.44 102 PHE A C 1
ATOM 800 O O . PHE A 1 102 ? 9.146 -1.261 -15.998 1.00 81.44 102 PHE A O 1
ATOM 807 N N . TRP A 1 103 ? 7.249 -2.044 -16.895 1.00 82.94 103 TRP A N 1
ATOM 808 C CA . TRP A 1 103 ? 6.687 -2.550 -15.642 1.00 82.94 103 TRP A CA 1
ATOM 809 C C . TRP A 1 103 ? 7.561 -3.617 -14.972 1.00 82.94 103 TRP A C 1
ATOM 811 O O . TRP A 1 103 ? 7.734 -3.596 -13.756 1.00 82.94 103 TRP A O 1
ATOM 821 N N . ASN A 1 104 ? 8.172 -4.505 -15.758 1.00 83.62 104 ASN A N 1
ATOM 822 C CA . ASN A 1 104 ? 9.053 -5.533 -15.213 1.00 83.62 104 ASN A CA 1
ATOM 823 C C . ASN A 1 104 ? 10.357 -4.919 -14.689 1.00 83.62 104 ASN A C 1
ATOM 825 O O . ASN A 1 104 ? 10.810 -5.311 -13.621 1.00 83.62 104 ASN A O 1
ATOM 829 N N . ALA A 1 105 ? 10.898 -3.892 -15.354 1.00 84.81 105 ALA A N 1
ATOM 830 C CA . ALA A 1 105 ? 12.059 -3.152 -14.854 1.00 84.81 105 ALA A CA 1
ATOM 831 C C . ALA A 1 105 ? 11.759 -2.384 -13.558 1.00 84.81 105 ALA A C 1
ATOM 833 O O . ALA A 1 105 ? 12.601 -2.313 -12.659 1.00 84.81 105 ALA A O 1
ATOM 834 N N . PHE A 1 106 ? 10.543 -1.854 -13.428 1.00 87.88 106 PHE A N 1
ATOM 835 C CA . PHE A 1 106 ? 10.087 -1.222 -12.195 1.00 87.88 106 PHE A CA 1
ATOM 836 C C . PHE A 1 106 ? 9.967 -2.233 -11.043 1.00 87.88 106 PHE A C 1
ATOM 838 O O . PHE A 1 106 ? 10.503 -1.992 -9.960 1.00 87.88 106 PHE A O 1
ATOM 845 N N . ILE A 1 107 ? 9.331 -3.388 -11.279 1.00 88.06 107 ILE A N 1
ATOM 846 C CA . ILE A 1 107 ? 9.241 -4.472 -10.285 1.00 88.06 107 ILE A CA 1
ATOM 847 C C . ILE A 1 107 ? 10.631 -4.998 -9.925 1.00 88.06 107 ILE A C 1
ATOM 849 O O . ILE A 1 107 ? 10.906 -5.230 -8.751 1.00 88.06 107 ILE A O 1
ATOM 853 N N . TYR A 1 108 ? 11.524 -5.139 -10.903 1.00 87.00 108 TYR A N 1
ATOM 854 C CA . TYR A 1 108 ? 12.902 -5.560 -10.674 1.00 87.00 108 TYR A CA 1
ATOM 855 C C . TYR A 1 108 ? 13.624 -4.594 -9.723 1.00 87.00 108 TYR A C 1
ATOM 857 O O . TYR A 1 108 ? 14.188 -5.014 -8.715 1.00 87.00 108 TYR A O 1
ATOM 865 N N . SER A 1 109 ? 13.518 -3.282 -9.961 1.00 89.50 109 SER A N 1
ATOM 866 C CA . SER A 1 109 ? 14.085 -2.273 -9.060 1.00 89.50 109 SER A CA 1
ATOM 867 C C . SER A 1 109 ? 13.454 -2.291 -7.663 1.00 89.50 109 SER A C 1
ATOM 869 O O . SER A 1 109 ? 14.131 -1.964 -6.686 1.00 89.50 109 SER A O 1
ATOM 871 N N . TYR A 1 110 ? 12.172 -2.646 -7.549 1.00 90.50 110 TYR A N 1
ATOM 872 C CA . TYR A 1 110 ? 11.513 -2.819 -6.256 1.00 90.50 110 TYR A CA 1
ATOM 873 C C . TYR A 1 110 ? 12.041 -4.057 -5.518 1.00 90.50 110 TYR A C 1
ATOM 875 O O . TYR A 1 110 ? 12.444 -3.947 -4.362 1.00 90.50 110 TYR A O 1
ATOM 883 N N . ASN A 1 111 ? 12.123 -5.206 -6.187 1.00 89.94 111 ASN A N 1
ATOM 884 C CA . ASN A 1 111 ? 12.655 -6.448 -5.619 1.00 89.94 111 ASN A CA 1
ATOM 885 C C . ASN A 1 111 ? 14.113 -6.283 -5.161 1.00 89.94 111 ASN A C 1
ATOM 887 O O . ASN A 1 111 ? 14.458 -6.667 -4.044 1.00 89.94 111 ASN A O 1
ATOM 891 N N . GLN A 1 112 ? 14.924 -5.595 -5.962 1.00 88.56 112 GLN A N 1
ATOM 892 C CA . GLN A 1 112 ? 16.287 -5.200 -5.618 1.00 88.56 112 GLN A CA 1
ATOM 893 C C . GLN A 1 112 ? 16.342 -4.362 -4.331 1.00 88.56 112 GLN A C 1
ATOM 895 O O . GLN A 1 112 ? 17.209 -4.573 -3.485 1.00 88.56 112 GLN A O 1
ATOM 900 N N . SER A 1 113 ? 15.403 -3.425 -4.144 1.00 88.62 113 SER A N 1
ATOM 901 C CA . SER A 1 113 ? 15.332 -2.607 -2.922 1.00 88.62 113 SER A CA 1
ATOM 902 C C . SER A 1 113 ? 14.991 -3.426 -1.670 1.00 88.62 113 SER A C 1
ATOM 904 O O . SER A 1 113 ? 15.382 -3.052 -0.566 1.00 88.62 113 SER A O 1
ATOM 906 N N . LEU A 1 114 ? 14.313 -4.565 -1.847 1.00 89.19 114 LEU A N 1
ATOM 907 C CA . LEU A 1 114 ? 14.038 -5.544 -0.793 1.00 89.19 114 LEU A CA 1
ATOM 908 C C . LEU A 1 114 ? 15.211 -6.511 -0.554 1.00 89.19 114 LEU A C 1
ATOM 910 O O . LEU A 1 114 ? 15.125 -7.365 0.327 1.00 89.19 114 LEU A O 1
ATOM 914 N N . GLY A 1 115 ? 16.304 -6.374 -1.311 1.00 88.31 115 GLY A N 1
ATOM 915 C CA . GLY A 1 115 ? 17.485 -7.228 -1.219 1.00 88.31 115 GLY A CA 1
ATOM 916 C C . GLY A 1 115 ? 17.387 -8.519 -2.031 1.00 88.31 115 GLY A C 1
ATOM 917 O O . GLY A 1 115 ? 18.184 -9.427 -1.803 1.00 88.31 115 GLY A O 1
ATOM 918 N N . ASN A 1 116 ? 16.426 -8.622 -2.954 1.00 84.75 116 ASN A N 1
ATOM 919 C CA . ASN A 1 116 ? 16.389 -9.713 -3.920 1.00 84.75 116 ASN A CA 1
ATOM 920 C C . ASN A 1 116 ? 17.185 -9.316 -5.174 1.00 84.75 116 ASN A C 1
ATOM 922 O O . ASN A 1 116 ? 16.729 -8.471 -5.940 1.00 84.75 116 ASN A O 1
ATOM 926 N N . PHE A 1 117 ? 18.376 -9.901 -5.324 1.00 75.94 117 PHE A N 1
ATOM 927 C CA . PHE A 1 117 ? 19.359 -9.595 -6.373 1.00 75.94 117 PHE A CA 1
ATOM 928 C C . PHE A 1 117 ? 19.379 -10.615 -7.526 1.00 75.94 117 PHE A C 1
ATOM 930 O O . PHE A 1 117 ? 20.263 -10.525 -8.378 1.00 75.94 117 PHE A O 1
ATOM 937 N N . ASP A 1 118 ? 18.475 -11.598 -7.495 1.00 62.41 118 ASP A N 1
ATOM 938 C CA . ASP A 1 118 ? 18.391 -12.718 -8.445 1.00 62.41 118 ASP A CA 1
ATOM 939 C C . ASP A 1 118 ? 17.386 -12.436 -9.577 1.00 62.41 118 ASP A C 1
ATOM 941 O O . ASP A 1 118 ? 16.327 -11.815 -9.298 1.00 62.41 118 ASP A O 1
#